Protein AF-A0AA91KHH8-F1 (afdb_monomer)

Sequence (133 aa):
MIKLVSEISIMISLLSFFPWIGVIVYLSMKLRKKKYELILKISLSAPNSFSTRSRMMMESNLSWIAASCFPFYWFGKAMLKYAWRIPESEVNNWKKSILDIFGSWSTWYKSIVYLGNVTFTSLIVFSIFFWGL

Mean predicted aligned error: 3.5 Å

Solvent-accessible surface area (backbone atoms only — not comparable to full-atom values): 6966 Å² total; per-residue (Å²): 110,55,69,58,53,23,55,51,20,49,52,50,18,54,67,26,41,55,56,25,52,50,50,48,51,51,51,49,64,74,41,50,92,46,43,68,62,50,47,48,55,48,16,72,53,34,52,83,96,42,17,70,56,50,35,51,46,27,72,73,37,97,46,38,67,65,44,66,40,35,72,75,31,70,68,37,38,49,40,40,42,70,77,64,62,46,55,68,69,51,56,53,50,26,53,50,51,44,43,58,74,44,47,94,48,29,66,63,50,48,50,36,51,51,25,45,44,51,19,55,50,23,49,50,52,20,52,39,48,69,72,72,111

Radius of gyration: 15.99 Å; Cα contacts (8 Å, |Δi|>4): 131; chains: 1; bounding box: 37×34×43 Å

Foldseek 3Di:
DLVVLLVVLVVQLVVLVVVLVVLLVVVCVVCVVCLLVLLQQLLVLADPQCSVVLSCQLVVDPRSLLSSLLLLAPVSVVCCCPVVVHDPVRSVSSVVSNLVSCPVCSVSSVSSSVSVNSNVVSVVSSVCSVVVD

Structure (mmCIF, N/CA/C/O backbone):
data_AF-A0AA91KHH8-F1
#
_entry.id   AF-A0AA91KHH8-F1
#
loop_
_atom_site.group_PDB
_atom_site.id
_atom_site.type_symbol
_atom_site.label_atom_id
_atom_site.label_alt_id
_atom_site.label_comp_id
_atom_site.label_asym_id
_atom_site.label_entity_id
_atom_site.label_seq_id
_atom_site.pdbx_PDB_ins_code
_atom_site.Cartn_x
_atom_site.Cartn_y
_atom_site.Cartn_z
_atom_site.occupancy
_atom_site.B_iso_or_equiv
_atom_site.auth_seq_id
_atom_site.auth_comp_id
_atom_site.auth_asym_id
_atom_site.auth_atom_id
_atom_site.pdbx_PDB_model_num
ATOM 1 N N . MET A 1 1 ? 17.414 -0.278 -27.651 1.00 77.12 1 MET A N 1
ATOM 2 C CA . MET A 1 1 ? 16.102 -0.625 -27.058 1.00 77.12 1 MET A CA 1
ATOM 3 C C . MET A 1 1 ? 16.170 -0.706 -25.534 1.00 77.12 1 MET A C 1
ATOM 5 O O . MET A 1 1 ? 15.490 0.078 -24.895 1.00 77.12 1 MET A O 1
ATOM 9 N N . ILE A 1 2 ? 17.034 -1.549 -24.953 1.00 82.19 2 ILE A N 1
ATOM 10 C CA . ILE A 1 2 ? 17.172 -1.726 -23.488 1.00 82.19 2 ILE A CA 1
ATOM 11 C C . ILE A 1 2 ? 17.427 -0.401 -22.743 1.00 82.19 2 ILE A C 1
ATOM 13 O O . ILE A 1 2 ? 16.697 -0.064 -21.817 1.00 82.19 2 ILE A O 1
ATOM 17 N N . LYS A 1 3 ? 18.390 0.406 -23.210 1.00 84.19 3 LYS A N 1
ATOM 18 C CA . LYS A 1 3 ? 18.705 1.716 -22.613 1.00 84.19 3 LYS A CA 1
ATOM 19 C C . LYS A 1 3 ? 17.509 2.683 -22.60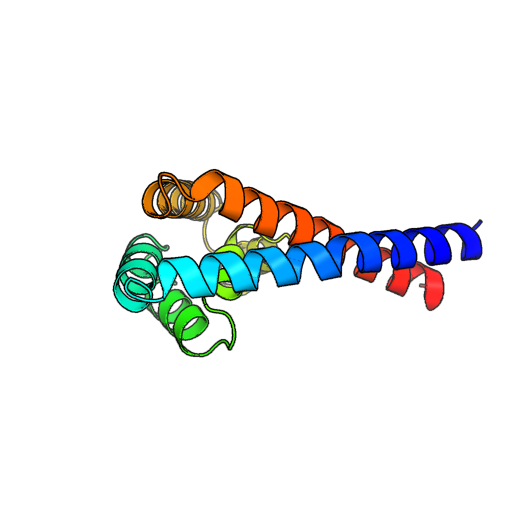6 1.00 84.19 3 LYS A C 1
ATOM 21 O O . LYS A 1 3 ? 17.222 3.285 -21.581 1.00 84.19 3 LYS A O 1
ATOM 26 N N . LEU A 1 4 ? 16.769 2.754 -23.714 1.00 89.88 4 LEU A N 1
ATOM 27 C CA . LEU A 1 4 ? 15.570 3.592 -23.835 1.00 89.88 4 LEU A CA 1
ATOM 28 C C . LEU A 1 4 ? 14.473 3.155 -22.849 1.00 89.88 4 LEU A C 1
ATOM 30 O O . LEU A 1 4 ? 13.857 3.991 -22.198 1.00 89.88 4 LEU A O 1
ATOM 34 N N . VAL A 1 5 ? 14.249 1.843 -22.705 1.00 89.75 5 VAL A N 1
ATOM 35 C CA . VAL A 1 5 ? 13.274 1.293 -21.745 1.00 89.75 5 VAL A CA 1
ATOM 36 C C . VAL A 1 5 ? 13.672 1.634 -20.309 1.00 89.75 5 VAL A C 1
ATOM 38 O O . VAL A 1 5 ? 12.821 2.046 -19.521 1.00 89.75 5 VAL A O 1
ATOM 41 N N . SER A 1 6 ? 14.958 1.516 -19.977 1.00 89.50 6 SER A N 1
ATOM 42 C CA . SER A 1 6 ? 15.495 1.893 -18.667 1.00 89.50 6 SER A CA 1
ATOM 43 C C . SER A 1 6 ? 15.287 3.386 -18.374 1.00 89.50 6 SER A C 1
ATOM 45 O O . SER A 1 6 ? 14.783 3.734 -17.309 1.00 89.50 6 SER A O 1
ATOM 47 N N . GLU A 1 7 ? 15.618 4.270 -19.320 1.00 92.06 7 GLU A N 1
ATOM 48 C CA . GLU A 1 7 ? 15.448 5.727 -19.185 1.00 92.06 7 GLU A CA 1
ATOM 49 C C . GLU A 1 7 ? 13.976 6.126 -18.996 1.00 92.06 7 GLU A C 1
ATOM 51 O O . GLU A 1 7 ? 13.640 6.873 -18.076 1.00 92.06 7 GLU A O 1
ATOM 56 N N . ILE A 1 8 ? 13.069 5.565 -19.800 1.00 94.06 8 ILE A N 1
ATOM 57 C CA . ILE A 1 8 ? 11.627 5.812 -19.659 1.00 94.06 8 ILE A CA 1
ATOM 58 C C . ILE A 1 8 ? 11.119 5.307 -18.302 1.00 94.06 8 ILE A C 1
ATOM 60 O O . ILE A 1 8 ? 10.339 5.989 -17.638 1.00 94.06 8 ILE A O 1
ATOM 64 N N . SER A 1 9 ? 11.577 4.134 -17.860 1.00 92.88 9 SER A N 1
ATOM 65 C CA . SER A 1 9 ? 11.137 3.534 -16.596 1.00 92.88 9 SER A CA 1
ATOM 66 C C . SER A 1 9 ? 11.537 4.382 -15.391 1.00 92.88 9 SER A C 1
ATOM 68 O O . SER A 1 9 ? 10.702 4.638 -14.523 1.00 92.88 9 SER A O 1
ATOM 70 N N . ILE A 1 10 ? 12.775 4.888 -15.351 1.00 93.94 10 ILE A N 1
ATOM 71 C CA . ILE A 1 10 ? 13.198 5.770 -14.256 1.00 93.94 10 ILE A CA 1
ATOM 72 C C . ILE A 1 10 ? 12.468 7.119 -14.301 1.00 93.94 10 ILE A C 1
ATOM 74 O O . ILE A 1 10 ? 12.065 7.621 -13.252 1.00 93.94 10 ILE A O 1
ATOM 78 N N . MET A 1 11 ? 12.209 7.676 -15.492 1.00 95.44 11 MET A N 1
ATOM 79 C CA . MET A 1 11 ? 11.414 8.903 -15.627 1.00 95.44 11 MET A CA 1
ATOM 80 C C . MET A 1 11 ? 9.991 8.720 -15.089 1.00 95.44 11 MET A C 1
ATOM 82 O O . MET A 1 11 ? 9.530 9.546 -14.302 1.00 95.44 11 MET A O 1
ATOM 86 N N . ILE A 1 12 ? 9.314 7.626 -15.457 1.00 95.75 12 ILE A N 1
ATOM 87 C CA . ILE A 1 12 ? 7.976 7.296 -14.945 1.00 95.75 12 ILE A CA 1
ATOM 88 C C . ILE A 1 12 ? 8.015 7.147 -13.425 1.00 95.75 12 ILE A C 1
ATOM 90 O O . ILE A 1 12 ? 7.178 7.737 -12.744 1.00 95.75 12 ILE A O 1
ATOM 94 N N . 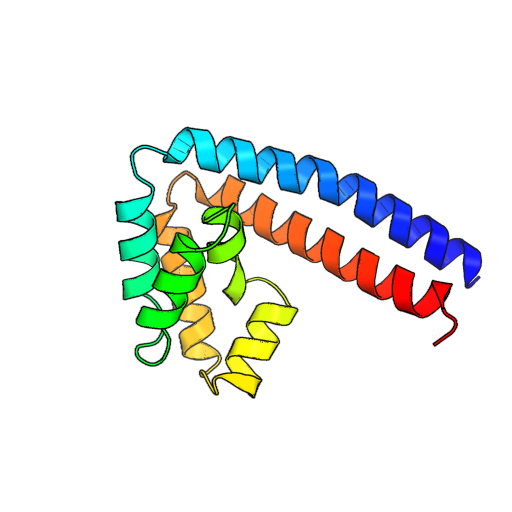SER A 1 13 ? 9.004 6.421 -12.894 1.00 93.69 13 SER A N 1
ATOM 95 C CA . SER A 1 13 ? 9.152 6.232 -11.452 1.00 93.69 13 SER A CA 1
ATOM 96 C C . SER A 1 13 ? 9.287 7.556 -10.714 1.00 93.69 13 SER A C 1
ATOM 98 O O . SER A 1 13 ? 8.651 7.741 -9.680 1.00 93.69 13 SER A O 1
ATOM 100 N N . LEU A 1 14 ? 10.126 8.472 -11.202 1.00 94.94 14 LEU A N 1
ATOM 101 C CA . LEU A 1 14 ? 10.327 9.770 -10.560 1.00 94.94 14 LEU A CA 1
ATOM 102 C C . LEU A 1 14 ? 9.051 10.615 -10.630 1.00 94.94 14 LEU A C 1
ATOM 104 O O . LEU A 1 14 ? 8.621 11.166 -9.615 1.00 94.94 14 LEU A O 1
ATOM 108 N N . LEU A 1 15 ? 8.407 10.656 -11.800 1.00 96.12 15 LEU A N 1
ATOM 109 C CA . LEU A 1 15 ? 7.160 11.389 -12.011 1.00 96.12 15 LEU A CA 1
ATOM 110 C C . LEU A 1 15 ? 6.013 10.871 -11.140 1.00 96.12 15 LEU A C 1
ATOM 112 O O . LEU A 1 15 ? 5.183 11.672 -10.721 1.00 96.12 15 LEU A O 1
ATOM 116 N N . SER A 1 16 ? 5.949 9.572 -10.838 1.00 96.12 16 SER A N 1
ATOM 117 C CA . SER A 1 16 ? 4.929 9.014 -9.945 1.00 96.12 16 SER A CA 1
ATOM 118 C C . SER A 1 16 ? 5.314 9.089 -8.465 1.00 96.12 16 SER A C 1
ATOM 120 O O . SER A 1 16 ? 4.430 9.269 -7.625 1.00 96.12 16 SER A O 1
ATOM 122 N N . PHE A 1 17 ? 6.605 9.001 -8.129 1.00 96.19 17 PHE A N 1
ATOM 123 C CA . PHE A 1 17 ? 7.095 8.978 -6.748 1.00 96.19 17 PHE A CA 1
ATOM 124 C C . PHE A 1 17 ? 6.809 10.282 -5.997 1.00 96.19 17 PHE A C 1
ATOM 126 O O . PHE A 1 17 ? 6.285 10.244 -4.882 1.00 96.19 17 PHE A O 1
ATOM 133 N N . PHE A 1 18 ? 7.104 11.444 -6.588 1.00 95.62 18 PHE A N 1
ATOM 134 C CA . PHE A 1 18 ? 6.898 12.719 -5.889 1.00 95.62 18 PHE A CA 1
ATOM 135 C C . PHE A 1 18 ? 5.414 13.004 -5.598 1.00 95.62 18 PHE A C 1
ATOM 137 O O . PHE A 1 18 ? 5.089 13.291 -4.440 1.00 95.62 18 PHE A O 1
ATOM 144 N N . PRO A 1 19 ? 4.480 12.853 -6.561 1.00 96.75 19 PRO A N 1
ATOM 145 C CA . PRO A 1 19 ? 3.052 12.928 -6.271 1.00 96.75 19 PRO A CA 1
ATOM 146 C C . PRO A 1 19 ? 2.597 11.879 -5.254 1.00 96.75 19 PRO A C 1
ATOM 148 O O . PRO A 1 19 ? 1.788 12.194 -4.383 1.00 96.75 19 PRO A O 1
ATOM 151 N N . TRP A 1 20 ? 3.128 10.652 -5.314 1.00 97.25 20 TRP A N 1
ATOM 152 C CA . TRP A 1 20 ? 2.784 9.591 -4.364 1.00 97.25 20 TRP A CA 1
ATOM 153 C C . TRP A 1 20 ? 3.090 9.998 -2.920 1.00 97.25 20 TRP A C 1
ATOM 155 O O . TRP A 1 20 ? 2.206 9.948 -2.060 1.00 97.25 20 TRP A O 1
ATOM 165 N N . ILE A 1 21 ? 4.311 10.481 -2.667 1.00 96.88 21 ILE A N 1
ATOM 166 C CA . ILE A 1 21 ? 4.715 10.998 -1.355 1.00 96.88 21 ILE A CA 1
ATOM 167 C C . ILE A 1 21 ? 3.868 12.213 -0.963 1.00 96.88 21 ILE A C 1
ATOM 169 O O . ILE A 1 21 ? 3.389 12.280 0.170 1.00 96.88 21 ILE A O 1
ATOM 173 N N . GLY A 1 22 ? 3.619 13.139 -1.893 1.00 96.75 22 GLY A N 1
ATOM 174 C CA . GLY A 1 22 ? 2.794 14.322 -1.645 1.00 96.75 22 GLY A CA 1
ATOM 175 C C . GLY A 1 22 ? 1.385 13.974 -1.155 1.00 96.75 22 GLY A C 1
ATOM 176 O O . GLY A 1 22 ? 0.931 14.508 -0.140 1.00 96.75 22 GLY A O 1
ATOM 177 N N . VAL A 1 23 ? 0.710 13.026 -1.812 1.00 96.38 23 VAL A N 1
ATOM 178 C CA . VAL A 1 23 ? -0.641 12.595 -1.414 1.00 96.38 23 VAL A CA 1
ATOM 179 C C . VAL A 1 23 ? -0.614 11.825 -0.086 1.00 96.38 23 VAL A C 1
ATOM 181 O O . VAL A 1 23 ? -1.503 12.022 0.747 1.00 96.38 23 VAL A O 1
ATOM 184 N N . ILE A 1 24 ? 0.417 11.007 0.166 1.00 96.88 24 ILE A N 1
ATOM 185 C CA . ILE A 1 24 ? 0.613 10.336 1.463 1.00 96.88 24 ILE A CA 1
ATOM 186 C C . ILE A 1 24 ? 0.719 11.360 2.595 1.00 96.88 24 ILE A C 1
ATOM 188 O O . ILE A 1 24 ? 0.038 11.219 3.616 1.00 96.88 24 ILE A O 1
ATOM 192 N N . VAL A 1 25 ? 1.558 12.385 2.430 1.00 96.56 25 VAL A N 1
ATOM 193 C CA . VAL A 1 25 ? 1.749 13.440 3.433 1.00 96.56 25 VAL A CA 1
ATOM 194 C C . VAL A 1 25 ? 0.448 14.216 3.633 1.00 96.56 25 VAL A C 1
ATOM 196 O O . VAL A 1 25 ? 0.006 14.380 4.772 1.00 96.56 25 VAL A O 1
ATOM 199 N N . TYR A 1 26 ? -0.217 14.606 2.544 1.00 96.25 26 TYR A N 1
ATOM 200 C CA . TYR A 1 26 ? -1.497 15.312 2.581 1.00 96.25 26 TYR A CA 1
ATOM 201 C C . TYR A 1 26 ? -2.558 14.558 3.399 1.00 96.25 26 TYR A C 1
ATOM 203 O O . TYR A 1 26 ? -3.120 15.110 4.353 1.00 96.25 26 TYR A O 1
ATOM 211 N N . LEU A 1 27 ? -2.800 13.280 3.081 1.00 96.06 27 LEU A N 1
ATOM 212 C CA . LEU A 1 27 ? -3.774 12.461 3.808 1.00 96.06 27 LEU A CA 1
ATOM 213 C C . LEU A 1 27 ? -3.342 12.224 5.259 1.00 96.06 27 LEU A C 1
ATOM 215 O O . LEU A 1 27 ? -4.181 12.269 6.160 1.00 96.06 27 LEU A O 1
ATOM 219 N N . SER A 1 28 ? -2.042 12.039 5.511 1.00 95.50 28 SER A N 1
ATOM 220 C CA . SER A 1 28 ? -1.507 11.842 6.866 1.00 95.50 28 SER A CA 1
ATOM 221 C C . SER A 1 28 ? -1.768 13.045 7.759 1.00 95.50 28 SER A C 1
ATOM 223 O O . SER A 1 28 ? -2.154 12.876 8.916 1.00 95.50 28 SER A O 1
ATOM 225 N N . MET A 1 29 ? -1.616 14.258 7.224 1.00 95.44 29 MET A N 1
ATOM 226 C CA . MET A 1 29 ? -1.915 15.493 7.945 1.00 95.44 29 MET A CA 1
ATOM 227 C C . MET A 1 29 ? -3.418 15.665 8.170 1.00 95.44 29 MET A C 1
ATOM 229 O O . MET A 1 29 ? -3.839 15.949 9.293 1.00 95.44 29 MET A O 1
ATOM 233 N N . LYS A 1 30 ? -4.242 15.451 7.133 1.00 96.06 30 LYS A N 1
ATOM 234 C CA . LYS A 1 30 ? -5.705 15.603 7.226 1.00 96.06 30 LYS A CA 1
ATOM 235 C C . LYS A 1 30 ? -6.344 14.618 8.200 1.00 96.06 30 LYS A C 1
ATOM 237 O O . LYS A 1 30 ? -7.253 14.992 8.938 1.00 96.06 30 LYS A O 1
ATOM 242 N N . LEU A 1 31 ? -5.848 13.385 8.245 1.00 95.44 31 LEU A N 1
ATOM 243 C CA . LEU A 1 31 ? -6.399 12.311 9.070 1.00 95.44 31 LEU A CA 1
ATOM 244 C C . LEU A 1 31 ? -5.655 12.113 10.396 1.00 95.44 31 LEU A C 1
ATOM 246 O O . LEU A 1 31 ? -6.000 11.210 11.156 1.00 95.44 31 LEU A O 1
ATOM 250 N N . ARG A 1 32 ? -4.686 12.979 10.728 1.00 94.38 32 ARG A N 1
ATOM 251 C CA . ARG A 1 32 ? -3.841 12.862 11.930 1.00 94.38 32 ARG A CA 1
ATOM 252 C C . ARG A 1 32 ? -4.643 12.652 13.215 1.00 94.38 32 ARG A C 1
ATOM 254 O O . ARG A 1 32 ? -4.288 11.793 14.014 1.00 94.38 32 ARG A O 1
ATOM 261 N N . LYS A 1 33 ? -5.736 13.405 13.400 1.00 95.56 33 LYS A N 1
ATOM 262 C CA . LYS A 1 33 ? -6.588 13.324 14.603 1.00 95.56 33 LYS A CA 1
ATOM 263 C C . LYS A 1 33 ? -7.317 11.981 14.735 1.00 95.56 33 LYS A C 1
ATOM 265 O O . LYS A 1 33 ? -7.600 11.561 15.846 1.00 95.56 33 LYS A O 1
ATOM 270 N N . LYS A 1 34 ? -7.593 11.309 13.613 1.00 95.75 34 LYS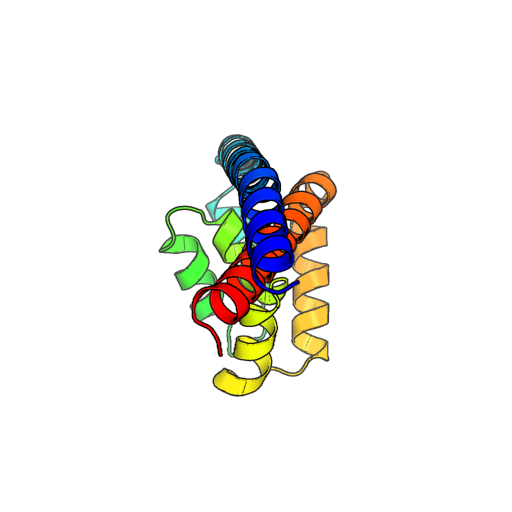 A N 1
ATOM 271 C CA . LYS A 1 34 ? -8.295 10.018 13.553 1.00 95.75 34 LYS A CA 1
ATOM 272 C C . LYS A 1 34 ? -7.348 8.838 13.302 1.00 95.75 34 LYS A C 1
ATOM 274 O O . LYS A 1 34 ? -7.822 7.731 13.076 1.00 95.75 34 LYS A O 1
ATOM 279 N N . LYS A 1 35 ? -6.022 9.048 13.339 1.00 95.31 35 LYS A N 1
ATOM 280 C CA . LYS A 1 35 ? -5.004 8.039 12.984 1.00 95.31 35 LYS A CA 1
ATOM 281 C C . LYS A 1 35 ? -5.268 6.692 13.662 1.00 95.31 35 LYS A C 1
ATOM 283 O O . LYS A 1 35 ? -5.461 5.697 12.977 1.00 95.31 35 LYS A O 1
ATOM 288 N N . TYR A 1 36 ? -5.285 6.661 14.994 1.00 96.56 36 TYR A N 1
ATOM 289 C CA . TYR A 1 36 ? -5.403 5.403 15.738 1.00 96.56 36 TYR A CA 1
ATOM 290 C C . TYR A 1 36 ? -6.783 4.756 15.597 1.00 96.56 36 TYR A C 1
ATOM 292 O O . TYR A 1 36 ? -6.876 3.536 15.535 1.00 96.56 36 TYR A O 1
ATOM 300 N N . GLU A 1 37 ? -7.839 5.561 15.465 1.00 97.25 37 GLU A N 1
ATOM 301 C CA . GLU A 1 37 ? -9.190 5.067 15.190 1.00 97.25 37 GLU A CA 1
ATOM 302 C C . GLU A 1 37 ? -9.257 4.359 13.826 1.00 97.25 37 GLU A C 1
ATOM 304 O O . GLU A 1 37 ? -9.787 3.255 13.719 1.00 97.25 37 GLU A O 1
ATOM 309 N N . LEU A 1 38 ? -8.680 4.968 12.785 1.00 97.56 38 LEU A N 1
ATOM 310 C CA . LEU A 1 38 ? -8.644 4.401 11.436 1.00 97.56 38 LEU A CA 1
ATOM 311 C C . LEU A 1 38 ? -7.764 3.154 11.373 1.00 97.56 38 LEU A C 1
ATOM 313 O O . LEU A 1 38 ? -8.189 2.150 10.812 1.00 97.56 38 LEU A O 1
ATOM 317 N N . ILE A 1 39 ? -6.578 3.184 11.990 1.00 97.75 39 ILE A N 1
ATOM 318 C CA . ILE A 1 39 ? -5.698 2.012 12.097 1.00 97.75 39 ILE A CA 1
ATOM 319 C C . ILE A 1 39 ? -6.433 0.852 12.769 1.00 97.75 39 ILE A C 1
ATOM 321 O O . ILE A 1 39 ? -6.408 -0.265 12.254 1.00 97.75 39 ILE A O 1
ATOM 325 N N . LEU A 1 40 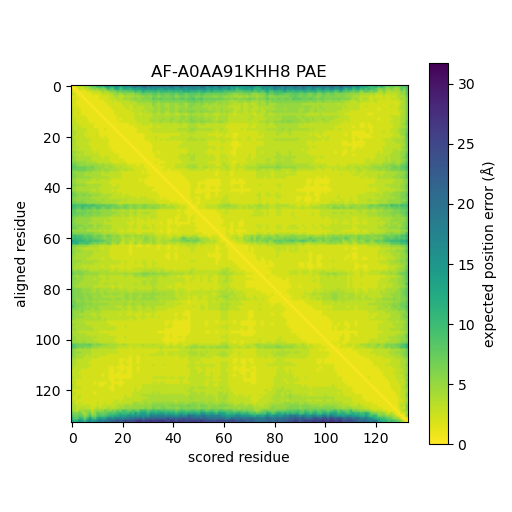? -7.126 1.116 13.881 1.00 97.81 40 LEU A N 1
ATOM 326 C CA . LEU A 1 40 ? -7.890 0.097 14.588 1.00 97.81 40 LEU A CA 1
ATOM 327 C C . LEU A 1 40 ? -8.979 -0.490 13.682 1.00 97.81 40 LEU A C 1
ATOM 329 O O . LEU A 1 40 ? -9.011 -1.703 13.496 1.0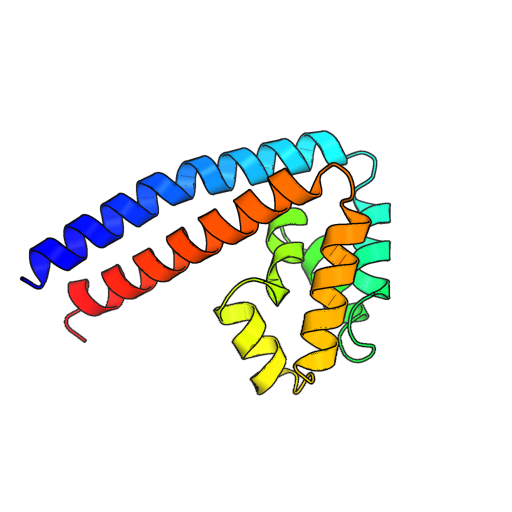0 97.81 40 LEU A O 1
ATOM 333 N N . LYS A 1 41 ? -9.803 0.351 13.042 1.00 97.94 41 LYS A N 1
ATOM 334 C CA . LYS A 1 41 ? -10.858 -0.089 12.109 1.00 97.94 41 LYS A CA 1
ATOM 335 C C . LYS A 1 41 ? -10.306 -0.916 10.942 1.00 97.94 41 LYS A C 1
ATOM 337 O O . LYS A 1 41 ? -10.855 -1.965 10.605 1.00 97.94 41 LYS A O 1
ATOM 342 N N . ILE A 1 42 ? -9.198 -0.480 10.343 1.00 97.62 42 ILE A N 1
ATOM 343 C CA . ILE A 1 42 ? -8.541 -1.203 9.245 1.00 97.62 42 ILE A CA 1
ATOM 344 C C . ILE A 1 42 ? -8.013 -2.552 9.736 1.00 97.62 42 ILE A C 1
ATOM 346 O O . ILE A 1 42 ? -8.172 -3.555 9.045 1.00 97.62 42 ILE A O 1
ATOM 350 N N . SER A 1 43 ? -7.422 -2.598 10.930 1.00 97.50 43 SER A N 1
ATOM 351 C CA . SER A 1 43 ? -6.878 -3.841 11.480 1.00 97.50 43 SER A CA 1
ATOM 352 C C . SER A 1 43 ? -7.956 -4.846 11.880 1.00 97.50 43 SER A C 1
ATOM 354 O O . SER A 1 43 ? -7.793 -6.039 11.642 1.00 97.50 43 SER A O 1
ATOM 356 N N . LEU A 1 44 ? -9.080 -4.383 12.430 1.00 97.31 44 LEU A N 1
ATOM 357 C CA . LEU A 1 44 ? -10.206 -5.239 12.812 1.00 97.31 44 LEU A CA 1
ATOM 358 C C . LEU A 1 44 ? -10.962 -5.797 11.599 1.00 97.31 44 LEU A C 1
ATOM 360 O O . LEU A 1 44 ? -11.600 -6.834 11.714 1.00 97.31 44 LEU A O 1
ATOM 364 N N . SER A 1 45 ? -10.884 -5.132 10.443 1.00 97.31 45 SER A N 1
ATOM 365 C CA . SER A 1 45 ? -11.465 -5.626 9.184 1.00 97.31 45 SER A CA 1
ATOM 366 C C . SER A 1 45 ? -10.519 -6.514 8.368 1.00 97.31 45 SER A C 1
ATOM 368 O O . SER A 1 45 ? -10.906 -7.009 7.308 1.00 97.31 45 SER A O 1
ATOM 370 N N . ALA A 1 46 ? -9.282 -6.700 8.833 1.00 96.88 46 ALA A N 1
ATOM 371 C CA . ALA A 1 46 ? -8.321 -7.598 8.213 1.00 96.88 46 ALA A CA 1
ATOM 372 C C . ALA A 1 46 ? -8.672 -9.073 8.494 1.00 96.88 46 ALA A C 1
ATOM 374 O O . ALA A 1 46 ? -9.367 -9.364 9.468 1.00 96.88 46 ALA A O 1
ATOM 375 N N . PRO A 1 47 ? -8.140 -10.020 7.701 1.00 95.38 47 PRO A N 1
ATOM 376 C CA . PRO A 1 47 ? -8.203 -11.451 8.000 1.00 95.38 47 PRO A CA 1
ATOM 377 C C . PRO A 1 47 ? -7.803 -11.751 9.449 1.00 95.38 47 PRO A C 1
ATOM 379 O O . PRO A 1 47 ? -6.800 -11.215 9.930 1.00 95.38 47 PRO A O 1
ATOM 382 N N . ASN A 1 48 ? -8.532 -12.635 10.137 1.00 92.25 48 ASN A N 1
ATOM 383 C CA . ASN A 1 48 ? -8.310 -12.923 11.564 1.00 92.25 48 ASN A CA 1
ATOM 384 C C . ASN A 1 48 ? -6.857 -13.331 11.867 1.00 92.25 48 ASN A C 1
ATOM 386 O O .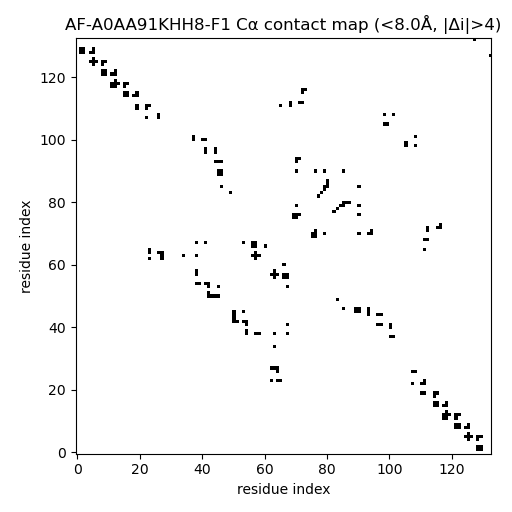 ASN A 1 48 ? -6.273 -12.899 12.858 1.00 92.25 48 ASN A O 1
ATOM 390 N N . SER A 1 49 ? -6.236 -14.100 10.969 1.00 90.88 49 SER A N 1
ATOM 391 C CA . SER A 1 49 ? -4.834 -14.532 11.071 1.00 90.88 49 SER A CA 1
ATOM 392 C C . SER A 1 49 ? -3.807 -13.401 10.887 1.00 90.88 49 SER A C 1
ATOM 394 O O . SER A 1 49 ? -2.620 -13.583 11.175 1.00 90.88 49 SER A O 1
ATOM 396 N N . PHE A 1 50 ? -4.238 -12.232 10.405 1.00 94.62 50 PHE A N 1
ATOM 397 C CA . PHE A 1 50 ? -3.384 -11.100 10.046 1.00 94.62 50 PHE A CA 1
ATOM 398 C C . PHE A 1 50 ? -3.740 -9.788 10.763 1.00 94.62 50 PHE A C 1
ATOM 400 O O . PHE A 1 50 ? -2.953 -8.845 10.711 1.00 94.62 50 PHE A O 1
ATOM 407 N N . SER A 1 51 ? -4.865 -9.719 11.480 1.00 95.12 51 SER A N 1
ATOM 408 C CA . SER A 1 51 ? -5.347 -8.508 12.161 1.00 95.12 51 SER A CA 1
ATOM 409 C C . SER A 1 51 ? -4.286 -7.846 13.047 1.00 95.12 51 SER A C 1
ATOM 411 O O . SER A 1 51 ? -3.905 -6.698 12.799 1.00 95.12 51 SER A O 1
ATOM 413 N N . THR A 1 52 ? -3.698 -8.587 13.989 1.00 95.56 52 THR A N 1
ATOM 414 C CA . THR A 1 52 ? -2.645 -8.076 14.884 1.00 95.56 52 THR A CA 1
ATOM 415 C C . THR A 1 52 ? -1.420 -7.573 14.117 1.00 95.56 52 THR A C 1
ATOM 417 O O . THR A 1 52 ? -0.896 -6.499 14.414 1.00 95.56 52 THR A O 1
ATOM 420 N N . ARG A 1 53 ? -0.984 -8.307 13.084 1.00 95.06 53 ARG A N 1
ATOM 421 C CA . ARG A 1 53 ? 0.168 -7.917 12.252 1.00 95.06 53 ARG A CA 1
ATOM 422 C C . ARG A 1 53 ? -0.122 -6.653 11.456 1.00 95.06 53 ARG A C 1
ATOM 424 O O . ARG A 1 53 ? 0.716 -5.761 11.419 1.00 95.06 53 ARG A O 1
ATOM 431 N N . SER A 1 54 ? -1.311 -6.545 10.869 1.00 96.19 54 SER A N 1
ATOM 432 C CA . SER A 1 54 ? -1.718 -5.357 10.118 1.00 96.19 54 SER A CA 1
ATOM 433 C C . SER A 1 54 ? -1.692 -4.099 10.991 1.00 96.19 54 SER A C 1
ATOM 435 O O . SER A 1 54 ? -1.200 -3.057 10.557 1.00 96.19 54 SER A O 1
ATOM 437 N N . ARG A 1 55 ? -2.130 -4.214 12.254 1.00 96.94 55 ARG A N 1
ATOM 438 C CA . ARG A 1 55 ? -2.051 -3.134 13.239 1.00 96.94 55 ARG A CA 1
ATOM 439 C C . ARG A 1 55 ? -0.607 -2.744 13.526 1.00 96.94 55 ARG A C 1
ATOM 441 O O . ARG A 1 55 ? -0.256 -1.579 13.363 1.00 96.94 55 ARG A O 1
ATOM 448 N N . MET A 1 56 ? 0.234 -3.722 13.869 1.00 95.69 56 MET A N 1
ATOM 449 C CA . MET A 1 56 ? 1.661 -3.497 14.121 1.00 95.69 56 MET A CA 1
ATOM 450 C C . MET A 1 56 ? 2.350 -2.843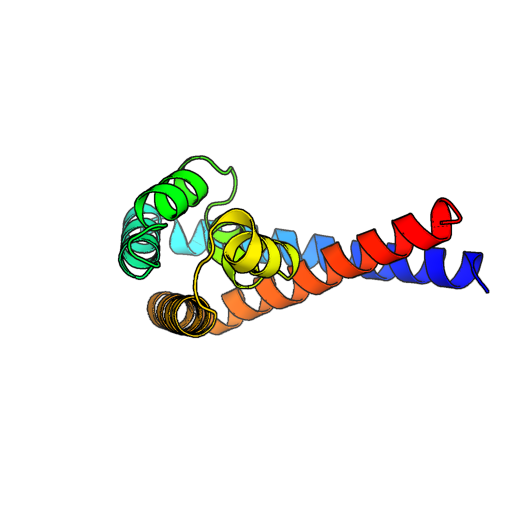 12.922 1.00 95.69 56 MET A C 1
ATOM 452 O O . MET A 1 56 ? 3.130 -1.913 13.104 1.00 95.69 56 MET A O 1
ATOM 456 N N . MET A 1 57 ? 2.038 -3.264 11.692 1.00 95.12 57 MET A N 1
ATOM 457 C CA . MET A 1 57 ? 2.585 -2.655 10.478 1.00 95.12 57 MET A CA 1
ATOM 458 C C . MET A 1 57 ? 2.202 -1.177 10.372 1.00 95.12 57 MET A C 1
ATOM 460 O O . MET A 1 57 ? 3.063 -0.338 10.132 1.00 95.12 57 MET A O 1
ATOM 464 N N . MET A 1 58 ? 0.935 -0.824 10.585 1.00 96.75 58 MET A N 1
ATOM 465 C CA . MET A 1 58 ? 0.500 0.572 10.489 1.00 96.75 58 MET A CA 1
ATOM 466 C C . MET A 1 58 ? 1.022 1.453 11.633 1.00 96.75 58 MET A C 1
ATOM 468 O O . MET A 1 58 ? 1.269 2.638 11.416 1.00 96.75 58 MET A O 1
ATOM 472 N N . GLU A 1 59 ? 1.191 0.904 12.837 1.00 95.31 59 GLU A N 1
ATOM 473 C CA . GLU A 1 59 ? 1.693 1.645 14.002 1.00 95.31 59 GLU A CA 1
ATOM 474 C C . GLU A 1 59 ? 3.217 1.844 13.970 1.00 95.31 59 GLU A C 1
ATOM 476 O O . GLU A 1 59 ? 3.688 2.909 14.367 1.00 95.31 59 GLU A O 1
ATOM 481 N N . SER A 1 60 ? 3.975 0.864 13.465 1.00 90.81 60 SER A N 1
ATOM 482 C CA . SER A 1 60 ? 5.451 0.888 13.439 1.00 90.81 60 SER A CA 1
ATOM 483 C C . SER A 1 60 ? 6.060 1.590 12.220 1.00 90.81 60 SER A C 1
ATOM 485 O O . SER A 1 60 ? 7.243 1.923 12.231 1.00 90.81 60 SER A O 1
ATOM 487 N N . ASN A 1 61 ? 5.281 1.830 11.162 1.00 88.75 61 ASN A N 1
ATOM 488 C CA . ASN A 1 61 ? 5.769 2.514 9.965 1.00 88.75 61 ASN A CA 1
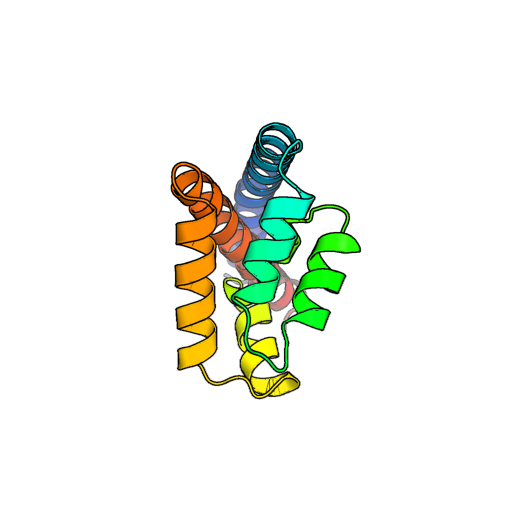ATOM 489 C C . ASN A 1 61 ? 5.689 4.041 10.097 1.00 88.75 61 ASN A C 1
ATOM 491 O O . ASN A 1 61 ? 4.706 4.591 10.599 1.00 88.75 61 ASN A O 1
ATOM 495 N N . LEU A 1 62 ? 6.685 4.736 9.530 1.00 83.31 62 LEU A N 1
ATOM 496 C CA . LEU A 1 62 ? 6.719 6.205 9.449 1.00 83.31 62 LEU A CA 1
ATOM 497 C C . LEU A 1 62 ? 5.450 6.777 8.796 1.00 83.31 62 LEU A C 1
ATOM 499 O O . LEU A 1 62 ? 4.919 7.793 9.244 1.00 83.31 62 LEU A O 1
ATOM 503 N N . SER A 1 63 ? 4.930 6.093 7.771 1.00 91.88 63 SER A N 1
ATOM 504 C CA . SER A 1 63 ? 3.645 6.412 7.151 1.00 91.88 63 SER A CA 1
ATOM 505 C C . SER A 1 63 ? 2.643 5.276 7.332 1.00 91.88 63 SER A C 1
ATOM 507 O O . SER A 1 63 ? 2.663 4.272 6.618 1.00 91.88 63 SER A O 1
ATOM 509 N N . TRP A 1 64 ? 1.709 5.475 8.261 1.00 95.38 64 TRP A N 1
ATOM 510 C CA . TRP A 1 64 ? 0.613 4.536 8.508 1.00 95.38 64 TRP A CA 1
ATOM 511 C C . TRP A 1 64 ? -0.334 4.406 7.302 1.00 95.38 64 TRP A C 1
ATOM 513 O O . TRP A 1 64 ? -0.886 3.334 7.069 1.00 95.38 64 TRP A O 1
ATOM 523 N N . ILE A 1 65 ? -0.485 5.463 6.492 1.00 96.31 65 ILE A N 1
ATOM 524 C CA . ILE A 1 65 ? -1.278 5.419 5.254 1.00 96.31 65 ILE A CA 1
ATOM 525 C C . ILE A 1 65 ? -0.597 4.550 4.205 1.00 96.31 65 ILE A C 1
ATOM 527 O O . ILE A 1 65 ? -1.256 3.686 3.627 1.00 96.31 65 ILE A O 1
ATOM 531 N N . ALA A 1 66 ? 0.712 4.718 3.995 1.00 94.31 66 ALA A N 1
ATOM 532 C CA . ALA A 1 66 ? 1.452 3.868 3.067 1.00 94.31 66 ALA A CA 1
ATOM 533 C C . ALA A 1 66 ? 1.401 2.397 3.509 1.00 94.31 66 ALA A C 1
ATOM 535 O O . ALA A 1 66 ? 1.137 1.521 2.687 1.00 94.31 66 ALA A O 1
ATOM 536 N N . ALA A 1 67 ? 1.554 2.137 4.812 1.00 95.38 67 ALA A N 1
ATOM 537 C CA . ALA A 1 67 ? 1.432 0.798 5.383 1.00 95.38 67 ALA A CA 1
ATOM 538 C C . ALA A 1 67 ? 0.024 0.206 5.207 1.00 95.38 67 ALA A C 1
ATOM 540 O O . ALA A 1 67 ? -0.112 -0.964 4.862 1.00 95.38 67 ALA A O 1
ATOM 541 N N . SER A 1 68 ? -1.034 1.008 5.361 1.00 96.50 68 SER A N 1
ATOM 542 C CA . SER A 1 68 ? -2.409 0.537 5.139 1.00 96.50 68 SER A CA 1
ATOM 543 C C . SER A 1 68 ? -2.682 0.124 3.687 1.00 96.50 68 SER A C 1
ATOM 545 O O . SER A 1 68 ? -3.571 -0.685 3.448 1.00 96.50 68 SER A O 1
ATOM 547 N N . CYS A 1 69 ? -1.914 0.645 2.717 1.00 96.62 69 CYS A N 1
ATOM 548 C CA . CYS A 1 69 ? -2.041 0.301 1.295 1.00 96.62 69 CYS A CA 1
ATOM 549 C C . CYS A 1 69 ? -1.464 -1.081 0.959 1.00 96.62 69 CYS A C 1
ATOM 551 O O . CYS A 1 69 ? -1.636 -1.554 -0.163 1.00 96.62 69 CYS A O 1
ATOM 553 N N . PHE A 1 70 ? -0.801 -1.745 1.910 1.00 95.31 70 PHE A N 1
ATOM 554 C CA . PHE A 1 70 ? -0.154 -3.041 1.722 1.00 95.31 70 PHE A CA 1
ATOM 555 C C . PHE A 1 70 ? -0.982 -4.080 0.941 1.00 95.31 70 PHE A C 1
ATOM 557 O O . PHE A 1 70 ? -0.466 -4.587 -0.055 1.00 95.31 70 PHE A O 1
ATOM 564 N N . PRO A 1 71 ? -2.258 -4.375 1.276 1.00 96.19 71 PRO A N 1
ATOM 565 C CA . PRO A 1 71 ? -3.036 -5.352 0.514 1.00 96.19 71 PRO A CA 1
ATOM 566 C C . PRO A 1 71 ? -3.257 -4.960 -0.954 1.00 96.19 71 PRO A C 1
ATOM 568 O O . PRO A 1 71 ? -3.504 -5.832 -1.790 1.00 96.19 71 PRO A O 1
ATOM 571 N N . PHE A 1 72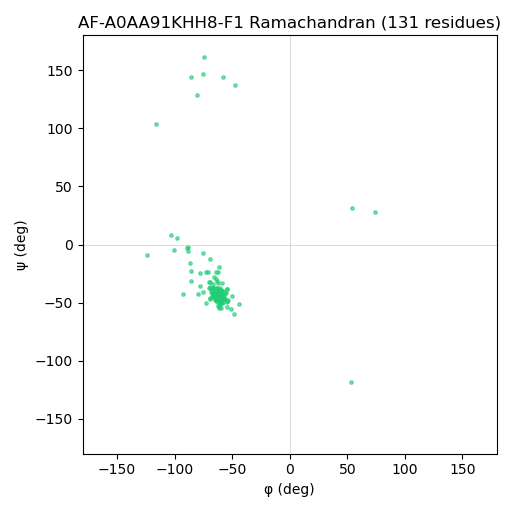 ? -3.183 -3.670 -1.292 1.00 97.00 72 PHE A N 1
ATOM 572 C CA . PHE A 1 72 ? -3.401 -3.156 -2.644 1.00 97.00 72 PHE A CA 1
ATOM 573 C C . PHE A 1 72 ? -2.159 -3.184 -3.533 1.00 97.00 72 PHE A C 1
ATOM 575 O O . PHE A 1 72 ? -2.307 -3.198 -4.757 1.00 97.00 72 PHE A O 1
ATOM 582 N N . TYR A 1 73 ? -0.960 -3.199 -2.954 1.00 95.62 73 TYR A N 1
ATOM 583 C CA . TYR A 1 73 ? 0.263 -3.279 -3.743 1.00 95.62 73 TYR A CA 1
ATOM 584 C C . TYR A 1 73 ? 0.497 -4.690 -4.277 1.00 95.62 73 TYR A C 1
ATOM 586 O O . TYR A 1 73 ? 0.181 -5.674 -3.607 1.00 95.62 73 TYR A O 1
ATOM 594 N N . TRP A 1 74 ? 1.089 -4.802 -5.470 1.00 92.62 74 TRP A N 1
ATOM 595 C CA . TRP A 1 74 ? 1.375 -6.099 -6.098 1.00 92.62 74 TRP A CA 1
ATOM 596 C C . TRP A 1 74 ? 2.192 -7.021 -5.188 1.00 92.62 74 TRP A C 1
ATOM 598 O O . TRP A 1 74 ? 1.805 -8.166 -4.951 1.00 92.62 74 TRP A O 1
ATOM 608 N N . PHE A 1 75 ? 3.273 -6.492 -4.609 1.00 90.00 75 PHE A N 1
ATOM 609 C CA . PHE A 1 75 ? 4.133 -7.235 -3.688 1.00 90.00 75 PHE A CA 1
ATOM 610 C C . PHE A 1 75 ? 3.401 -7.612 -2.394 1.00 90.00 75 PHE A C 1
ATOM 612 O O . PHE A 1 75 ? 3.553 -8.727 -1.901 1.00 90.00 75 PHE A O 1
ATOM 619 N N . GLY A 1 76 ? 2.563 -6.716 -1.862 1.00 93.56 76 GLY A N 1
ATOM 620 C CA . GLY A 1 76 ? 1.796 -6.982 -0.650 1.00 93.56 76 GLY A CA 1
ATOM 621 C C . GLY A 1 76 ? 0.734 -8.054 -0.876 1.00 93.56 76 GLY A C 1
ATOM 622 O O . GLY A 1 76 ? 0.621 -8.977 -0.076 1.00 93.56 76 GLY A O 1
ATOM 623 N N . LYS A 1 77 ? 0.038 -8.028 -2.022 1.00 93.75 77 LYS A N 1
ATOM 624 C CA . LYS A 1 77 ? -0.886 -9.097 -2.433 1.00 93.75 77 LYS A CA 1
ATOM 625 C C . LYS A 1 77 ? -0.165 -10.441 -2.559 1.00 93.75 77 LYS A C 1
ATOM 627 O O . LYS A 1 77 ? -0.663 -11.442 -2.047 1.00 93.75 77 LYS A O 1
ATOM 632 N N . ALA A 1 78 ? 0.996 -10.469 -3.218 1.00 93.19 78 ALA A N 1
ATOM 633 C CA . ALA A 1 78 ? 1.795 -11.684 -3.357 1.00 93.19 78 ALA A CA 1
ATOM 634 C C . ALA A 1 78 ? 2.213 -12.231 -1.986 1.00 93.19 78 ALA A C 1
ATOM 636 O O . ALA A 1 78 ? 2.026 -13.411 -1.705 1.00 93.19 78 ALA A O 1
ATOM 637 N N . MET A 1 79 ? 2.690 -11.365 -1.095 1.00 94.38 79 MET A N 1
ATOM 638 C CA . MET A 1 79 ? 3.051 -11.755 0.260 1.00 94.38 79 MET A CA 1
ATOM 639 C C . MET A 1 79 ? 1.859 -12.285 1.072 1.00 94.38 79 MET A C 1
ATOM 641 O O . MET A 1 79 ? 1.965 -13.349 1.678 1.00 94.38 79 MET A O 1
ATOM 645 N N . LEU A 1 80 ? 0.711 -11.599 1.064 1.00 95.50 80 LEU A N 1
ATOM 646 C CA . LEU A 1 80 ? -0.493 -12.057 1.775 1.00 95.50 80 LEU A CA 1
ATOM 647 C C . LEU A 1 80 ? -0.926 -13.452 1.301 1.00 95.50 80 LEU A C 1
ATOM 649 O O . LEU A 1 80 ? -1.280 -14.298 2.120 1.00 95.50 80 LEU A O 1
ATOM 653 N N . LYS A 1 81 ? -0.833 -13.709 -0.009 1.00 94.12 81 LYS A N 1
ATOM 654 C CA . LYS A 1 81 ? -1.178 -15.002 -0.604 1.00 94.12 81 LYS A CA 1
ATOM 655 C C . LYS A 1 81 ? -0.154 -16.093 -0.287 1.00 94.12 81 LYS A C 1
ATOM 657 O O . LYS A 1 81 ? -0.540 -17.176 0.131 1.00 94.12 81 LYS A O 1
ATOM 662 N N . TYR A 1 82 ? 1.134 -15.842 -0.506 1.00 94.38 82 TYR A N 1
ATOM 663 C CA . TYR A 1 82 ? 2.151 -16.897 -0.467 1.00 94.38 82 TYR A CA 1
ATOM 664 C C . TYR A 1 82 ? 2.815 -17.052 0.902 1.00 94.38 82 TYR A C 1
ATOM 666 O O . TYR A 1 82 ? 2.986 -18.177 1.365 1.00 94.38 82 TYR A O 1
ATOM 674 N N . ALA A 1 83 ? 3.150 -15.948 1.573 1.00 93.25 83 ALA A N 1
ATOM 675 C CA . ALA A 1 83 ? 3.775 -15.994 2.895 1.00 93.25 83 ALA A CA 1
ATOM 676 C C . ALA A 1 83 ? 2.736 -16.240 3.995 1.00 93.25 83 ALA A C 1
ATOM 678 O O . ALA A 1 83 ? 2.954 -17.050 4.893 1.00 93.25 83 ALA A O 1
ATOM 679 N N . TRP A 1 84 ? 1.583 -15.572 3.901 1.00 93.12 84 TRP A N 1
ATOM 680 C CA . TRP A 1 84 ? 0.538 -15.643 4.927 1.00 93.12 84 TRP A CA 1
ATOM 681 C C . TRP A 1 84 ? -0.631 -16.567 4.594 1.00 93.12 84 TRP A C 1
ATOM 683 O O . TRP A 1 84 ? -1.472 -16.789 5.463 1.00 93.12 84 TRP A O 1
ATOM 693 N N . ARG A 1 85 ? -0.662 -17.150 3.387 1.00 95.19 85 ARG A N 1
ATOM 694 C CA . ARG A 1 85 ? -1.686 -18.118 2.952 1.00 95.19 85 ARG A CA 1
ATOM 695 C C . ARG A 1 85 ? -3.119 -17.599 3.109 1.00 95.19 85 ARG A C 1
ATOM 697 O O . ARG A 1 85 ? -4.037 -18.374 3.357 1.00 95.19 85 ARG A O 1
ATOM 704 N N . ILE A 1 86 ? -3.311 -16.288 2.964 1.00 95.88 86 ILE A N 1
ATOM 705 C CA . ILE A 1 86 ? -4.622 -15.651 3.089 1.00 95.88 86 ILE A CA 1
ATOM 706 C C . ILE A 1 86 ? -5.386 -15.832 1.769 1.00 95.88 86 ILE A C 1
ATOM 708 O O . ILE A 1 86 ? -4.848 -15.483 0.709 1.00 95.88 86 ILE A O 1
ATOM 712 N N . PRO A 1 87 ? -6.634 -16.333 1.805 1.00 95.38 87 PRO A N 1
ATOM 713 C CA . PRO A 1 87 ? -7.469 -16.464 0.618 1.00 95.38 87 PRO A CA 1
ATOM 714 C C . PRO A 1 87 ? -7.694 -15.128 -0.095 1.00 95.38 87 PRO A C 1
ATOM 716 O O . PRO A 1 87 ? -7.867 -14.076 0.522 1.00 95.38 87 PRO A O 1
ATOM 719 N N . GLU A 1 88 ? -7.759 -15.166 -1.425 1.00 94.44 88 GLU A N 1
ATOM 720 C CA . GLU A 1 88 ? -7.969 -13.957 -2.227 1.00 94.44 88 GLU A CA 1
ATOM 721 C C . GLU A 1 88 ? -9.324 -13.287 -1.948 1.00 94.44 88 GLU A C 1
ATOM 723 O O . GLU A 1 88 ? -9.418 -12.059 -1.978 1.00 94.44 88 GLU A O 1
ATOM 728 N N . SER A 1 89 ? -10.353 -14.069 -1.611 1.00 96.12 89 SER A N 1
ATOM 729 C CA . SER A 1 89 ? -11.657 -13.561 -1.173 1.00 96.12 89 SER A CA 1
ATOM 730 C C . SER A 1 89 ? -11.539 -12.678 0.072 1.00 96.12 89 SER A C 1
ATOM 732 O O . SER A 1 89 ? -12.084 -11.576 0.093 1.00 96.12 89 SER A O 1
ATOM 734 N N . GLU A 1 90 ? -10.773 -13.109 1.076 1.00 96.62 90 GLU A N 1
ATOM 735 C CA . GLU A 1 90 ? -10.546 -12.345 2.305 1.00 96.62 90 GLU A CA 1
ATOM 736 C C . GLU A 1 90 ? -9.733 -11.075 2.045 1.00 96.62 90 GLU A C 1
ATOM 738 O O . GLU A 1 90 ? -10.088 -10.005 2.538 1.00 96.62 90 GLU A O 1
ATOM 743 N N . VAL A 1 91 ? -8.692 -11.148 1.206 1.00 96.56 91 VAL A N 1
ATOM 744 C CA . VAL A 1 91 ? -7.922 -9.958 0.804 1.00 96.56 91 VAL A CA 1
ATOM 745 C C . VAL A 1 91 ? -8.812 -8.950 0.072 1.00 96.56 91 VAL A C 1
ATOM 747 O O . VAL A 1 91 ? -8.721 -7.748 0.318 1.00 96.56 91 VAL A O 1
ATOM 750 N N . ASN A 1 92 ? -9.684 -9.414 -0.824 1.00 96.69 92 ASN A N 1
ATOM 751 C CA . ASN A 1 92 ? -10.595 -8.545 -1.566 1.00 96.69 92 ASN A CA 1
ATOM 752 C C . ASN A 1 92 ? -11.659 -7.918 -0.661 1.00 96.69 92 ASN A C 1
ATOM 754 O O . ASN A 1 92 ? -11.970 -6.738 -0.825 1.00 96.69 92 ASN A O 1
ATOM 758 N N . ASN A 1 93 ? -12.179 -8.667 0.312 1.00 97.44 93 ASN A N 1
ATOM 759 C CA . ASN A 1 93 ? -13.087 -8.126 1.320 1.00 97.44 93 ASN A CA 1
ATOM 760 C C . ASN A 1 93 ? -12.385 -7.071 2.175 1.00 97.44 93 ASN A C 1
ATOM 762 O O . ASN A 1 93 ? -12.917 -5.979 2.348 1.00 97.44 93 ASN A O 1
ATOM 766 N N . TRP A 1 94 ? -11.151 -7.334 2.609 1.00 97.81 94 TRP A N 1
ATOM 767 C CA . TRP A 1 94 ? -10.371 -6.368 3.376 1.00 97.81 94 TRP A CA 1
ATOM 768 C C . TRP A 1 94 ? -10.117 -5.072 2.595 1.00 97.81 94 TRP A C 1
ATOM 770 O O . TRP A 1 94 ? -10.299 -3.981 3.129 1.00 97.81 94 TRP A O 1
ATOM 780 N N . LYS A 1 95 ? -9.788 -5.165 1.300 1.00 97.69 95 LYS A N 1
ATOM 781 C CA . LYS A 1 95 ? -9.659 -3.990 0.420 1.00 97.69 95 LYS A CA 1
ATOM 782 C C . LYS A 1 95 ? -10.935 -3.155 0.362 1.00 97.69 95 LYS A C 1
ATOM 784 O O . LYS A 1 95 ? -10.852 -1.932 0.435 1.00 97.69 95 LYS A O 1
ATOM 789 N N . LYS A 1 96 ? -12.099 -3.797 0.219 1.00 97.88 96 LYS A N 1
ATOM 790 C CA . LYS A 1 96 ? -13.395 -3.100 0.214 1.00 97.88 96 LYS A CA 1
ATOM 791 C C . LYS A 1 96 ? -13.613 -2.377 1.542 1.00 97.88 96 LYS A C 1
ATOM 793 O O . LYS A 1 96 ? -13.785 -1.163 1.533 1.00 97.88 96 LYS A O 1
ATOM 798 N N . SER A 1 97 ? -13.434 -3.082 2.660 1.00 98.06 97 SER A N 1
ATOM 799 C CA . SER A 1 97 ? -13.549 -2.508 4.003 1.00 98.06 97 SER A CA 1
ATOM 800 C C . SER A 1 97 ? -12.628 -1.305 4.210 1.00 98.06 97 SER A C 1
ATOM 802 O O . SER A 1 97 ? -13.057 -0.299 4.763 1.00 98.06 97 SER A O 1
ATOM 804 N N . ILE A 1 98 ? -11.377 -1.358 3.737 1.00 97.81 98 ILE A N 1
ATOM 805 C CA . ILE A 1 98 ? -10.452 -0.218 3.822 1.00 97.81 98 ILE A CA 1
ATOM 806 C C . ILE A 1 98 ? -11.014 0.991 3.068 1.00 97.81 98 ILE A C 1
ATOM 808 O O . ILE A 1 98 ? -11.048 2.090 3.620 1.00 97.81 98 ILE A O 1
ATOM 812 N N . LEU A 1 99 ? -11.466 0.810 1.825 1.00 97.88 99 LEU A N 1
ATOM 813 C CA . LEU A 1 99 ? -12.027 1.910 1.038 1.00 97.88 99 LEU A CA 1
ATOM 814 C C . LEU A 1 99 ? -13.270 2.513 1.706 1.00 97.88 99 LEU A C 1
ATOM 816 O O . LEU A 1 99 ? -13.390 3.739 1.742 1.00 97.88 99 LEU A O 1
ATOM 820 N N . ASP A 1 100 ? -14.126 1.676 2.289 1.00 97.88 100 ASP A N 1
ATOM 821 C CA . ASP A 1 100 ? -15.322 2.110 3.016 1.00 97.88 100 ASP A CA 1
ATOM 822 C C . ASP A 1 100 ? -14.959 2.886 4.293 1.00 97.88 100 ASP A C 1
ATOM 824 O O . ASP A 1 100 ? -15.534 3.940 4.565 1.00 97.88 100 ASP A O 1
ATOM 828 N N . ILE A 1 101 ? -13.940 2.436 5.038 1.00 97.56 101 ILE A N 1
ATOM 829 C CA . ILE A 1 101 ? -13.417 3.130 6.228 1.00 97.56 101 ILE A CA 1
ATOM 830 C C . ILE A 1 101 ? -12.875 4.521 5.871 1.00 97.56 101 ILE A C 1
ATOM 832 O O . ILE A 1 101 ? -13.064 5.473 6.633 1.00 97.56 101 ILE A O 1
ATOM 836 N N . PHE A 1 102 ? -12.205 4.661 4.723 1.00 95.62 102 PHE A N 1
ATOM 837 C CA . PHE A 1 102 ? -11.731 5.963 4.247 1.00 95.62 102 PHE A CA 1
ATOM 838 C C . PHE A 1 102 ? -12.871 6.862 3.740 1.00 95.62 102 PHE A C 1
ATOM 840 O O . PHE A 1 102 ? -12.719 8.086 3.752 1.00 95.62 102 PHE A O 1
ATOM 847 N N . GLY A 1 103 ? -14.010 6.296 3.331 1.00 95.06 103 GLY A N 1
ATOM 848 C CA . GLY A 1 103 ? -15.221 7.034 2.971 1.00 95.06 103 GLY A CA 1
ATOM 849 C C . GLY A 1 103 ? -14.964 8.116 1.920 1.00 95.06 103 GLY A C 1
ATOM 850 O O . GLY A 1 103 ? -14.501 7.835 0.811 1.00 95.06 103 GLY A O 1
ATOM 851 N N . SER A 1 104 ? -15.209 9.381 2.275 1.00 94.44 104 SER A N 1
ATOM 852 C CA . SER A 1 104 ? -14.975 10.535 1.390 1.00 94.44 104 SER A CA 1
ATOM 853 C C . SER A 1 104 ? -13.510 10.719 0.970 1.00 94.44 104 SER A C 1
ATOM 855 O O . SER A 1 104 ? -13.233 11.355 -0.044 1.00 94.44 104 SER A O 1
ATOM 857 N N . TRP A 1 105 ? -12.560 10.129 1.700 1.00 95.88 105 TRP A N 1
ATOM 858 C CA . TRP A 1 105 ? -11.132 10.154 1.374 1.00 95.88 105 TRP A CA 1
ATOM 859 C C . TRP A 1 105 ? -10.697 9.002 0.458 1.00 95.88 105 TRP A C 1
ATOM 861 O O . TRP A 1 105 ? -9.530 8.943 0.066 1.00 95.88 105 TRP A O 1
ATOM 871 N N . SER A 1 106 ? -11.612 8.098 0.092 1.00 94.62 106 SER A N 1
ATOM 872 C CA . SER A 1 106 ? -11.311 6.913 -0.723 1.00 94.62 106 SER A CA 1
ATOM 873 C C . SER A 1 106 ? -10.709 7.253 -2.090 1.00 94.62 106 SER A C 1
ATOM 875 O O . SER A 1 106 ? -9.838 6.527 -2.562 1.00 94.62 106 SER A O 1
ATOM 877 N N . THR A 1 107 ? -11.096 8.371 -2.712 1.00 95.31 107 THR A N 1
ATOM 878 C CA . THR A 1 107 ? -10.506 8.827 -3.983 1.00 95.31 107 THR A CA 1
ATOM 879 C C . THR A 1 107 ? -9.021 9.147 -3.829 1.00 95.31 107 THR A C 1
ATOM 881 O O . THR A 1 107 ? -8.199 8.622 -4.575 1.00 95.31 107 THR A O 1
ATOM 884 N N . TRP A 1 108 ? -8.658 9.939 -2.817 1.00 96.31 108 TRP A N 1
ATOM 885 C CA . TRP A 1 108 ? -7.258 10.257 -2.523 1.00 96.31 108 TRP A CA 1
ATOM 886 C C . TRP A 1 108 ? -6.457 9.005 -2.172 1.00 96.31 108 TRP A C 1
ATOM 888 O O . TRP A 1 108 ? -5.321 8.844 -2.612 1.00 96.31 108 TRP A O 1
ATOM 898 N N . TYR A 1 109 ? -7.073 8.088 -1.429 1.00 96.75 109 TYR A N 1
ATOM 899 C CA . TYR A 1 109 ? -6.468 6.812 -1.079 1.00 96.75 109 TYR A CA 1
ATOM 900 C C . TYR A 1 109 ? -6.177 5.942 -2.313 1.00 96.75 109 TYR A C 1
ATOM 902 O O . TYR A 1 109 ? -5.076 5.412 -2.460 1.00 96.75 109 TYR A O 1
ATOM 910 N N . LYS A 1 110 ? -7.127 5.844 -3.252 1.00 97.00 110 LYS A N 1
ATOM 911 C CA . LYS A 1 110 ? -6.932 5.138 -4.529 1.00 97.00 110 LYS A CA 1
ATOM 912 C C . LYS A 1 110 ? -5.796 5.751 -5.348 1.00 97.00 110 LYS A C 1
ATOM 914 O O . LYS A 1 110 ? -5.021 5.000 -5.936 1.00 97.00 110 LYS A O 1
ATOM 919 N N . SER A 1 111 ? -5.646 7.077 -5.341 1.00 96.75 111 SER A N 1
ATOM 920 C CA . SER A 1 111 ? -4.517 7.746 -5.999 1.00 96.75 111 SER A CA 1
ATOM 921 C C . SER A 1 111 ? -3.171 7.337 -5.397 1.00 96.75 111 SER A C 1
ATOM 923 O O . SER A 1 111 ? -2.235 7.076 -6.147 1.00 96.75 111 SER A O 1
ATOM 925 N N . ILE A 1 112 ? -3.075 7.198 -4.066 1.00 97.12 112 ILE A N 1
ATOM 926 C CA . ILE A 1 112 ? -1.863 6.672 -3.408 1.00 97.12 112 ILE A CA 1
ATOM 927 C C . ILE A 1 112 ? -1.562 5.258 -3.903 1.00 97.12 112 ILE A C 1
ATOM 929 O O . ILE A 1 112 ? -0.436 4.969 -4.298 1.00 97.12 112 ILE A O 1
ATOM 933 N N . VAL A 1 113 ? -2.566 4.380 -3.905 1.00 97.25 113 VAL A N 1
ATOM 934 C CA . VAL A 1 113 ? -2.405 2.993 -4.359 1.00 97.25 113 VAL A CA 1
ATOM 935 C C . VAL A 1 113 ? -1.926 2.939 -5.811 1.00 97.25 113 VAL A C 1
ATOM 937 O O . VAL A 1 113 ? -0.988 2.205 -6.122 1.00 97.25 113 VAL A O 1
ATOM 940 N N . TYR A 1 114 ? -2.554 3.717 -6.694 1.00 97.19 114 TYR A N 1
ATOM 941 C CA . TYR A 1 114 ? -2.207 3.771 -8.111 1.00 97.19 114 TYR A CA 1
ATOM 942 C C . TYR A 1 114 ? -0.771 4.260 -8.317 1.00 97.19 114 TYR A C 1
ATOM 944 O O . TYR A 1 114 ? 0.039 3.552 -8.914 1.00 97.19 114 TYR A O 1
ATOM 952 N N . LEU A 1 115 ? -0.429 5.426 -7.761 1.00 97.38 115 LEU A N 1
ATOM 953 C CA . LEU A 1 115 ? 0.900 6.017 -7.909 1.00 97.38 115 LEU A CA 1
ATOM 954 C C . LEU A 1 115 ? 1.990 5.138 -7.284 1.00 97.38 115 LEU A C 1
ATOM 956 O O . LEU A 1 115 ? 3.069 5.005 -7.858 1.00 97.38 115 LEU A O 1
ATOM 960 N N . GLY A 1 116 ? 1.705 4.490 -6.152 1.00 96.81 116 GLY A N 1
ATOM 961 C CA . GLY A 1 116 ? 2.625 3.550 -5.519 1.00 96.81 116 GLY A CA 1
ATOM 962 C C . GLY A 1 116 ? 2.890 2.336 -6.405 1.00 96.81 116 GLY A C 1
ATOM 963 O O . GLY A 1 116 ? 4.045 2.004 -6.654 1.00 96.81 116 GLY A O 1
ATOM 964 N N . ASN A 1 117 ? 1.844 1.713 -6.962 1.00 97.44 117 ASN A N 1
ATOM 965 C CA . ASN A 1 117 ? 2.013 0.595 -7.894 1.00 97.44 117 ASN A CA 1
ATOM 966 C C . ASN A 1 117 ? 2.793 1.002 -9.153 1.00 97.44 117 ASN A C 1
ATOM 968 O O . ASN A 1 117 ? 3.678 0.254 -9.563 1.00 97.44 117 ASN A O 1
ATOM 972 N N . VAL A 1 118 ? 2.517 2.172 -9.742 1.00 96.81 118 VAL A N 1
ATOM 973 C CA . VAL A 1 118 ? 3.277 2.687 -10.898 1.00 96.81 118 VAL A CA 1
ATOM 974 C C . VAL A 1 118 ? 4.745 2.900 -10.531 1.00 96.81 118 VAL A C 1
ATOM 976 O O . VAL A 1 118 ? 5.627 2.429 -11.248 1.00 96.81 118 VAL A O 1
ATOM 979 N N . THR A 1 119 ? 5.013 3.524 -9.384 1.00 96.31 119 THR A N 1
ATOM 980 C CA . THR A 1 119 ? 6.374 3.779 -8.892 1.00 96.31 119 THR A CA 1
ATOM 981 C C . THR A 1 119 ? 7.145 2.478 -8.700 1.00 96.31 119 THR A C 1
ATOM 983 O O . THR A 1 119 ? 8.200 2.286 -9.293 1.00 96.31 119 THR A O 1
ATOM 986 N N . PHE A 1 120 ? 6.611 1.534 -7.924 1.00 94.31 120 PHE A N 1
ATOM 987 C CA . PHE A 1 120 ? 7.322 0.284 -7.653 1.00 94.31 120 PHE A CA 1
ATOM 988 C C . PHE A 1 120 ? 7.472 -0.586 -8.902 1.00 94.31 120 PHE A C 1
ATOM 990 O O . PHE A 1 120 ? 8.524 -1.185 -9.100 1.00 94.31 120 PHE A O 1
ATOM 997 N N . THR A 1 121 ? 6.461 -0.633 -9.774 1.00 94.75 121 THR A N 1
ATOM 998 C CA . THR A 1 121 ? 6.546 -1.414 -11.018 1.00 94.75 121 THR A CA 1
ATOM 999 C C . THR A 1 121 ? 7.597 -0.831 -11.958 1.00 94.75 121 THR A C 1
ATOM 1001 O O . THR A 1 121 ? 8.421 -1.573 -12.481 1.00 94.75 121 THR A O 1
ATOM 1004 N N . SER A 1 122 ? 7.619 0.491 -12.138 1.00 93.88 122 SER A N 1
ATOM 1005 C CA . SER A 1 122 ? 8.617 1.149 -12.989 1.00 93.88 122 SER A CA 1
ATOM 1006 C C . SER A 1 122 ? 10.037 1.037 -12.425 1.00 93.88 122 SER A C 1
ATOM 1008 O O . SER A 1 122 ? 10.965 0.822 -13.200 1.00 93.88 122 SER A O 1
ATOM 1010 N N . LEU A 1 123 ? 10.219 1.053 -11.097 1.00 92.88 123 LEU A N 1
ATOM 1011 C CA . LEU A 1 123 ? 11.511 0.745 -10.466 1.00 92.88 123 LEU A CA 1
ATOM 1012 C C . LEU A 1 123 ? 11.968 -0.696 -10.707 1.00 92.88 123 LEU A C 1
ATOM 1014 O O . LEU A 1 123 ? 13.152 -0.924 -10.956 1.00 92.88 123 LEU A O 1
ATOM 1018 N N . ILE A 1 124 ? 11.053 -1.667 -10.644 1.00 92.25 124 ILE A N 1
ATOM 1019 C CA . ILE A 1 124 ? 11.370 -3.071 -10.939 1.00 92.25 124 ILE A CA 1
ATOM 1020 C C . ILE A 1 124 ? 11.805 -3.211 -12.400 1.00 92.25 124 ILE A C 1
ATOM 1022 O O . ILE A 1 124 ? 12.849 -3.800 -12.663 1.00 92.25 124 ILE A O 1
ATOM 1026 N N . VAL A 1 125 ? 11.054 -2.624 -13.338 1.00 91.88 125 VAL A N 1
ATOM 1027 C CA . VAL A 1 125 ? 11.400 -2.637 -14.768 1.00 91.88 125 VAL A CA 1
ATOM 1028 C C . VAL A 1 125 ? 12.761 -1.979 -14.993 1.00 91.88 125 VAL A C 1
ATOM 1030 O O . VAL A 1 125 ? 13.626 -2.581 -15.624 1.00 91.88 125 VAL A O 1
ATOM 1033 N N . PHE A 1 126 ? 12.992 -0.793 -14.421 1.00 92.12 126 PHE A N 1
ATOM 1034 C CA . PHE A 1 126 ? 14.297 -0.134 -14.467 1.00 92.12 126 PHE A CA 1
ATOM 1035 C C . PHE A 1 126 ? 15.409 -1.059 -13.965 1.00 92.12 126 PHE A C 1
ATOM 1037 O O . PHE A 1 126 ? 16.408 -1.228 -14.651 1.00 92.12 126 PHE A O 1
ATOM 1044 N N . SER A 1 127 ? 15.220 -1.711 -12.818 1.00 88.06 127 SER A N 1
ATOM 1045 C CA . SER A 1 127 ? 16.235 -2.589 -12.229 1.00 88.06 127 SER A CA 1
ATOM 1046 C C . SER A 1 127 ? 16.565 -3.782 -13.130 1.00 88.06 127 SER A C 1
ATOM 1048 O O . SER A 1 127 ? 17.735 -4.091 -13.320 1.00 88.06 127 SER A O 1
ATOM 1050 N N . ILE A 1 128 ? 15.566 -4.424 -13.737 1.00 89.75 128 ILE A N 1
ATOM 1051 C CA . ILE A 1 128 ? 15.791 -5.560 -14.645 1.00 89.75 128 ILE A CA 1
ATOM 1052 C C . ILE A 1 128 ? 16.629 -5.115 -15.856 1.00 89.75 128 ILE A C 1
ATOM 1054 O O . ILE A 1 128 ? 17.701 -5.657 -16.116 1.00 89.75 128 ILE A O 1
ATOM 1058 N N . PHE A 1 129 ? 16.196 -4.055 -16.546 1.00 86.25 129 PHE A N 1
ATOM 1059 C CA . PHE A 1 129 ? 16.832 -3.616 -17.792 1.00 86.25 129 PHE A CA 1
ATOM 1060 C C . PHE A 1 129 ? 18.138 -2.834 -17.597 1.00 86.25 129 PHE A C 1
ATOM 1062 O O . PHE A 1 129 ? 18.962 -2.804 -18.509 1.00 86.25 129 PHE A O 1
ATOM 1069 N N . PHE A 1 130 ? 18.343 -2.201 -16.440 1.00 80.50 130 PHE A N 1
ATOM 1070 C CA . PHE A 1 130 ? 19.586 -1.497 -16.120 1.00 80.50 130 PHE A CA 1
ATOM 1071 C C . PHE A 1 130 ? 20.718 -2.469 -15.774 1.00 80.50 130 PHE A C 1
ATOM 1073 O O . PHE A 1 130 ? 21.848 -2.269 -16.211 1.00 80.50 130 PHE A O 1
ATOM 1080 N N . TRP A 1 131 ? 20.415 -3.532 -15.020 1.00 73.88 131 TRP A N 1
ATOM 1081 C CA . TRP A 1 131 ? 21.405 -4.532 -14.602 1.00 73.88 131 TRP A CA 1
ATOM 1082 C C . TRP A 1 131 ? 21.592 -5.679 -15.610 1.00 73.88 131 TRP A C 1
ATOM 1084 O O . TRP A 1 131 ? 22.503 -6.484 -15.439 1.00 73.88 131 TRP A O 1
ATOM 1094 N N . GLY A 1 132 ? 20.788 -5.731 -16.678 1.00 61.72 132 GLY A N 1
ATOM 1095 C CA . GLY A 1 132 ? 20.938 -6.711 -17.759 1.00 61.72 132 GLY A CA 1
ATOM 1096 C C . GLY A 1 132 ? 20.500 -8.134 -17.395 1.00 61.72 132 GLY A C 1
ATOM 1097 O O . GLY A 1 132 ? 21.042 -9.083 -17.960 1.00 61.72 132 GLY A O 1
ATOM 1098 N N . LEU A 1 133 ? 19.555 -8.270 -16.456 1.00 55.00 133 LEU A N 1
ATOM 1099 C CA . LEU A 1 133 ? 18.826 -9.518 -16.179 1.00 55.00 133 LEU A CA 1
ATOM 1100 C C . LEU A 1 133 ? 17.723 -9.736 -17.221 1.00 55.00 133 LEU A C 1
ATOM 1102 O O . LEU A 1 133 ? 17.502 -10.912 -17.582 1.00 55.00 133 LEU A O 1
#

pLDDT: mean 93.97, std 5.9, range [55.0, 98.06]

Secondary structure (DSSP, 8-state):
-HHHHHHHHHHHHHHHHHHHHHHHHHHHHHTGGGHHHHHHHHHHTS-TTTHHHHHHHHHHSS-HHHHHTGGGSHHHHHHHHHTS---HHHHHHHHHHHHHHHGGGHHHHHHHHHHHHHHHHHHHHHHHHHHT-